Protein AF-A0AAN8TGF5-F1 (afdb_monomer_lite)

Secondary structure (DSSP, 8-state):
-----SS---HHHHHTTTT---PPPTTB-SPPSTHHHHHHHHHHHHHSTT-S----PPTTS-HHHHHHHHHHHHHHHHHHHHHHHTTS--S--PPP---------HHHHHHHHHHHHHHB-TTT-------GGGTTTSHHHH-

Foldseek 3Di:
DDDPPPPPPCPVVVVVQQPDFDDFQPFFPDDDDSLRSVLSVQVVVCVDPNNGDDDDDDPPPPVLVSVLRNQRVVVVVLVVVVVVVVVPDDDDDDPRDPDDDDDDDPVCLVVSVVCCCVGGDVPPDDDDDADDPCRPPCPVVRD

pLDDT: mean 78.92, std 18.57, range [39.44, 96.56]

Structure (mmCIF, N/CA/C/O backbone):
data_AF-A0AAN8TGF5-F1
#
_entry.id   AF-A0AAN8TGF5-F1
#
loop_
_atom_site.group_PDB
_atom_site.id
_atom_site.type_symbol
_atom_site.label_atom_id
_atom_site.label_alt_id
_atom_site.label_comp_id
_atom_site.label_asym_id
_atom_site.label_entity_id
_atom_site.label_seq_id
_atom_site.pdbx_PDB_ins_code
_atom_site.Cartn_x
_atom_site.Cartn_y
_atom_site.Cartn_z
_atom_site.occupancy
_atom_site.B_iso_or_equiv
_atom_site.auth_seq_id
_atom_site.auth_comp_id
_atom_site.auth_asym_id
_atom_site.auth_atom_id
_atom_site.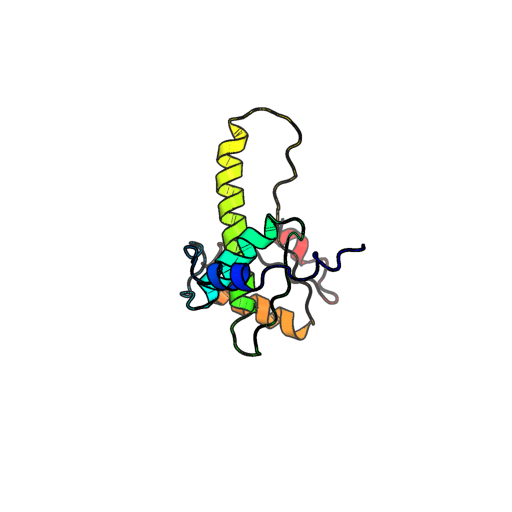pdbx_PDB_model_num
ATOM 1 N N . MET A 1 1 ? 14.573 45.962 15.873 1.00 44.53 1 MET A N 1
ATOM 2 C CA . MET A 1 1 ? 13.260 45.717 15.253 1.00 44.53 1 MET A CA 1
ATOM 3 C C . MET A 1 1 ? 13.524 44.955 13.976 1.00 44.53 1 MET A C 1
ATOM 5 O O . MET A 1 1 ? 13.988 45.568 13.033 1.00 44.53 1 MET A O 1
ATOM 9 N N . GLU A 1 2 ? 13.398 43.634 14.035 1.00 39.44 2 GLU A N 1
ATOM 10 C CA . GLU A 1 2 ? 12.823 42.757 13.003 1.00 39.44 2 GLU A CA 1
ATOM 11 C C . GLU A 1 2 ? 13.041 41.312 13.467 1.00 39.44 2 GLU A C 1
ATOM 13 O O . GLU A 1 2 ? 14.137 40.904 13.852 1.00 39.44 2 GLU A O 1
ATOM 18 N N . GLU A 1 3 ? 11.924 40.609 13.591 1.00 42.25 3 GLU A N 1
ATOM 19 C CA . GLU A 1 3 ? 11.743 39.349 14.295 1.00 42.25 3 GLU A CA 1
ATOM 20 C C . GLU A 1 3 ? 12.153 38.162 13.415 1.00 42.25 3 GLU A C 1
ATOM 22 O O . GLU A 1 3 ? 11.462 37.812 12.465 1.00 42.25 3 GLU A O 1
ATOM 27 N N . ASN A 1 4 ? 13.227 37.461 13.783 1.00 41.75 4 ASN A N 1
ATOM 28 C CA . ASN A 1 4 ? 13.520 36.111 13.285 1.00 41.75 4 ASN A CA 1
ATOM 29 C C . ASN A 1 4 ? 12.754 35.062 14.114 1.00 41.75 4 ASN A C 1
ATOM 31 O O . ASN A 1 4 ? 13.363 34.196 14.741 1.00 41.75 4 ASN A O 1
ATOM 35 N N . HIS A 1 5 ? 11.423 35.170 14.181 1.00 46.91 5 HIS A N 1
ATOM 36 C CA . HIS A 1 5 ? 10.597 34.391 15.118 1.00 46.91 5 HIS A CA 1
ATOM 37 C C . HIS A 1 5 ? 9.664 33.356 14.459 1.00 46.91 5 HIS A C 1
ATOM 39 O O . HIS A 1 5 ? 8.683 32.932 15.066 1.00 46.91 5 HIS A O 1
ATOM 45 N N . THR A 1 6 ? 9.967 32.910 13.235 1.00 47.97 6 THR A N 1
ATOM 46 C CA . THR A 1 6 ? 9.120 31.958 12.480 1.00 47.97 6 THR A CA 1
ATOM 47 C C . THR A 1 6 ? 9.811 30.671 12.020 1.00 47.97 6 THR A C 1
ATOM 49 O O . THR A 1 6 ? 9.165 29.834 11.399 1.00 47.97 6 THR A O 1
ATOM 52 N N . LEU A 1 7 ? 11.087 30.444 12.361 1.00 42.19 7 LEU A N 1
ATOM 53 C CA . LEU A 1 7 ? 11.813 29.221 11.966 1.00 42.19 7 LEU A CA 1
ATOM 54 C C . LEU A 1 7 ? 11.867 28.126 13.043 1.00 42.19 7 LEU A C 1
ATOM 56 O O . LEU A 1 7 ? 12.299 27.012 12.764 1.00 42.19 7 LEU A O 1
ATOM 60 N N . TYR A 1 8 ? 11.340 28.391 14.239 1.00 42.34 8 TYR A N 1
ATOM 61 C CA . TYR A 1 8 ? 11.033 27.350 15.220 1.00 42.34 8 TYR A CA 1
ATOM 62 C C . TYR A 1 8 ? 9.625 26.802 14.965 1.00 42.34 8 TYR A C 1
ATOM 64 O O . TYR A 1 8 ? 8.720 26.946 15.783 1.00 42.34 8 TYR A O 1
ATOM 72 N N . MET A 1 9 ? 9.438 26.173 13.802 1.00 43.75 9 MET A N 1
ATOM 73 C CA . MET A 1 9 ? 8.352 25.213 13.595 1.00 43.75 9 MET A CA 1
ATOM 74 C C . MET A 1 9 ? 8.642 23.985 14.468 1.00 43.75 9 MET A C 1
ATOM 76 O O . MET A 1 9 ? 9.262 23.018 14.046 1.00 43.75 9 MET A O 1
ATOM 80 N N . ASP A 1 10 ? 8.293 24.127 15.741 1.00 49.16 10 ASP A N 1
ATOM 81 C CA . ASP A 1 10 ? 7.822 23.124 16.690 1.00 49.16 10 ASP A CA 1
ATOM 82 C C . ASP A 1 10 ? 8.184 21.644 16.418 1.00 49.16 10 ASP A C 1
ATOM 84 O O . ASP A 1 10 ? 7.326 20.794 16.174 1.00 49.16 10 ASP A O 1
ATOM 88 N N . PHE A 1 11 ? 9.472 21.300 16.541 1.00 44.00 11 PHE A N 1
ATOM 89 C CA . PHE A 1 11 ? 9.944 19.904 16.572 1.00 44.00 11 PHE A CA 1
ATOM 90 C C . PHE A 1 11 ? 9.307 19.086 17.714 1.00 44.00 11 PHE A C 1
ATOM 92 O O . PHE A 1 11 ? 9.197 17.864 17.623 1.00 44.00 11 PHE A O 1
ATOM 99 N N . ASN A 1 12 ? 8.833 19.743 18.778 1.00 44.16 12 ASN A N 1
ATOM 100 C CA . ASN A 1 12 ? 8.185 19.068 19.903 1.00 44.16 12 ASN A CA 1
ATOM 101 C C . ASN A 1 12 ? 6.760 18.592 19.578 1.00 44.16 12 ASN A C 1
ATOM 103 O O . ASN A 1 12 ? 6.306 17.609 20.169 1.00 44.16 12 ASN A O 1
ATOM 107 N N . SER A 1 13 ? 6.082 19.203 18.601 1.00 47.09 13 SER A N 1
ATOM 108 C CA . SER A 1 13 ? 4.784 18.718 18.110 1.00 47.09 13 SER A CA 1
ATOM 109 C C . SER A 1 13 ? 4.901 17.434 17.274 1.00 47.09 13 SER A C 1
ATOM 111 O O . SER A 1 13 ? 3.951 16.654 17.233 1.00 47.09 13 SER A O 1
ATOM 113 N N . GLN A 1 14 ? 6.070 17.143 16.683 1.00 49.81 14 GLN A N 1
ATOM 114 C CA . GLN A 1 14 ? 6.310 15.886 15.954 1.00 49.81 14 GLN A CA 1
ATOM 115 C C . GLN A 1 14 ? 6.422 14.676 16.897 1.00 49.81 14 GLN A C 1
ATOM 117 O O . GLN A 1 14 ? 5.876 13.613 16.607 1.00 49.81 14 GLN A O 1
ATOM 122 N N . ASN A 1 15 ? 7.032 14.843 18.076 1.00 47.09 15 ASN A N 1
ATOM 123 C CA . ASN A 1 15 ? 7.200 13.750 19.044 1.00 47.09 15 ASN A CA 1
ATOM 124 C C . ASN A 1 15 ? 5.897 13.331 19.744 1.00 47.09 15 ASN A C 1
ATOM 126 O O . ASN A 1 15 ? 5.780 12.194 20.194 1.00 47.09 15 ASN A O 1
ATOM 130 N N . LYS A 1 16 ? 4.888 14.209 19.809 1.00 47.81 16 LYS A N 1
ATOM 131 C CA . LYS A 1 16 ? 3.556 13.847 20.327 1.00 47.81 16 LYS A CA 1
ATOM 132 C C . LYS A 1 16 ? 2.734 13.027 19.320 1.00 47.81 16 LYS A C 1
ATOM 134 O O . LYS A 1 16 ? 1.750 12.402 19.701 1.00 47.81 16 LYS A O 1
ATOM 139 N N . PHE A 1 17 ? 3.139 13.014 18.051 1.00 50.16 17 PHE A N 1
ATOM 140 C CA . PHE A 1 17 ? 2.369 12.455 16.942 1.00 50.16 17 PHE A CA 1
ATOM 141 C C . PHE A 1 17 ? 2.609 10.952 16.706 1.00 50.16 17 PHE A C 1
ATOM 143 O O . PHE A 1 17 ? 1.761 10.291 16.116 1.00 50.16 17 PHE A O 1
ATOM 150 N N . MET A 1 18 ? 3.718 10.385 17.199 1.00 54.72 18 MET A N 1
ATOM 151 C CA . MET A 1 18 ? 4.105 8.986 16.934 1.00 54.72 18 MET A CA 1
ATOM 152 C C . MET A 1 18 ? 3.442 7.926 17.835 1.00 54.72 18 MET A C 1
ATOM 154 O O . MET A 1 18 ? 3.701 6.746 17.657 1.00 54.72 18 MET A O 1
ATOM 158 N N . SER A 1 19 ? 2.577 8.300 18.785 1.00 61.44 19 SER A N 1
ATOM 159 C CA . SER A 1 19 ? 1.917 7.317 19.674 1.00 61.44 19 SER A CA 1
ATOM 160 C C . SER A 1 19 ? 0.525 6.884 19.190 1.00 61.44 19 SER A C 1
ATOM 162 O O . SER A 1 19 ? -0.081 5.957 19.727 1.00 61.44 19 SER A O 1
ATOM 164 N N . GLU A 1 20 ? -0.027 7.563 18.183 1.00 78.69 20 GLU A N 1
ATOM 165 C CA . GLU A 1 20 ? -1.365 7.250 17.691 1.00 78.69 20 GLU A CA 1
ATOM 166 C C . GLU A 1 20 ? -1.299 6.146 16.640 1.00 78.69 20 GLU A C 1
ATOM 168 O O . GLU A 1 20 ? -0.671 6.309 15.595 1.00 78.69 20 GLU A O 1
ATOM 173 N N . THR A 1 21 ? -1.978 5.034 16.903 1.00 86.75 21 THR A N 1
ATOM 174 C CA . THR A 1 21 ? -2.082 3.910 15.971 1.00 86.75 21 THR A CA 1
ATOM 175 C C . THR A 1 21 ? -3.487 3.840 15.394 1.00 86.75 21 THR A C 1
ATOM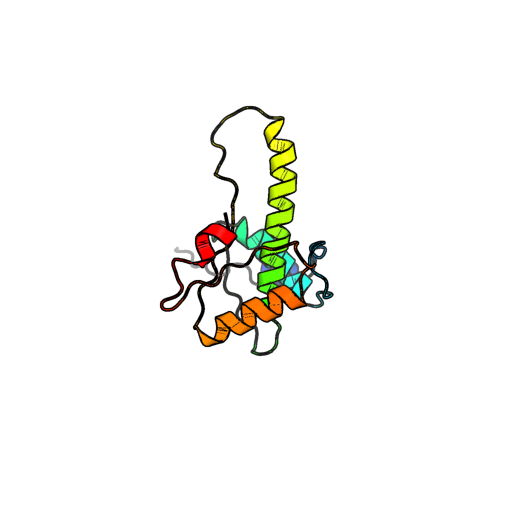 177 O O . THR A 1 21 ? -4.457 4.232 16.039 1.00 86.75 21 THR A O 1
ATOM 180 N N . VAL A 1 22 ? -3.585 3.351 14.162 1.00 88.56 22 VAL A N 1
ATOM 181 C CA . VAL A 1 22 ? -4.859 3.083 13.492 1.00 88.56 22 VAL A CA 1
ATOM 182 C C . VAL A 1 22 ? -5.044 1.575 13.374 1.00 88.56 22 VAL A C 1
ATOM 184 O O . VAL A 1 22 ? -4.070 0.818 13.267 1.00 88.56 22 VAL A O 1
ATOM 187 N N . GLU A 1 23 ? -6.302 1.142 13.438 1.00 87.50 23 GLU A N 1
ATOM 188 C CA . GLU A 1 23 ? -6.655 -0.250 13.194 1.00 87.50 23 GLU A CA 1
ATOM 189 C C . GLU A 1 23 ? -6.302 -0.663 11.768 1.00 87.50 23 GLU A C 1
ATOM 191 O O . GLU A 1 23 ? -6.341 0.121 10.821 1.00 87.50 23 GLU A O 1
ATOM 196 N N . GLN A 1 24 ? -5.908 -1.919 11.624 1.00 89.69 24 GLN A N 1
ATOM 197 C CA . GLN A 1 24 ? -5.500 -2.447 10.335 1.00 89.69 24 GLN A CA 1
ATOM 198 C C . GLN A 1 24 ? -6.716 -2.611 9.405 1.00 89.69 24 GLN A C 1
ATOM 200 O O . GLN A 1 24 ? -7.763 -3.049 9.885 1.00 89.69 24 GLN A O 1
ATOM 205 N N . PRO A 1 25 ? -6.579 -2.339 8.091 1.00 90.94 25 PRO A N 1
ATOM 206 C CA . PRO A 1 25 ? -7.632 -2.623 7.120 1.00 90.94 25 PRO A CA 1
ATOM 207 C C . PRO A 1 25 ? -8.037 -4.095 7.139 1.00 90.94 25 PRO A C 1
ATOM 209 O O . PRO A 1 25 ? -7.184 -4.981 7.250 1.00 90.94 25 PRO A O 1
ATOM 212 N N . SER A 1 26 ? -9.331 -4.351 6.990 1.00 89.69 26 SER A N 1
ATOM 213 C CA . SER A 1 26 ? -9.923 -5.689 7.064 1.00 89.69 26 SER A CA 1
ATOM 214 C C . SER A 1 26 ? -9.406 -6.637 5.981 1.00 89.69 26 SER A C 1
ATOM 216 O O . SER A 1 26 ? -9.242 -7.830 6.231 1.00 89.69 26 SER A O 1
ATOM 218 N N . ASP A 1 27 ? -9.070 -6.097 4.810 1.00 92.50 27 ASP A N 1
ATOM 219 C CA . ASP A 1 27 ? -8.547 -6.866 3.681 1.00 92.50 27 ASP A CA 1
ATOM 220 C C . ASP A 1 27 ? -7.043 -7.157 3.754 1.00 92.50 27 ASP A C 1
ATOM 222 O O . ASP A 1 27 ? -6.519 -7.854 2.883 1.00 92.50 27 ASP A O 1
ATOM 226 N N . LEU A 1 28 ? -6.331 -6.641 4.762 1.00 94.06 28 LEU A N 1
ATOM 227 C CA . LEU A 1 28 ? -4.912 -6.922 4.961 1.00 94.06 28 LEU A CA 1
ATOM 228 C C . LEU A 1 28 ? -4.744 -8.146 5.873 1.00 94.06 28 LEU A C 1
ATOM 230 O O . LEU A 1 28 ? -5.136 -8.121 7.037 1.00 94.06 28 LEU A O 1
ATOM 234 N N . ILE A 1 29 ? -4.107 -9.204 5.372 1.00 93.38 29 ILE A N 1
ATOM 235 C CA . ILE A 1 29 ? -3.950 -10.484 6.086 1.00 93.38 29 ILE A CA 1
ATOM 236 C C . ILE A 1 29 ? -2.785 -10.435 7.086 1.00 93.38 29 ILE A C 1
ATOM 238 O O . ILE A 1 29 ? -2.809 -11.096 8.126 1.00 93.38 29 ILE A O 1
ATOM 242 N N . ILE A 1 30 ? -1.739 -9.661 6.788 1.00 90.06 30 ILE A N 1
ATOM 243 C CA . ILE A 1 30 ? -0.527 -9.622 7.616 1.00 90.06 30 ILE A CA 1
ATOM 244 C C . ILE A 1 30 ? -0.649 -8.576 8.723 1.00 90.06 30 ILE A C 1
ATOM 246 O O . ILE A 1 30 ? -0.990 -7.435 8.422 1.00 90.06 30 ILE A O 1
ATOM 250 N N . PRO A 1 31 ? -0.313 -8.909 9.986 1.00 90.25 31 PRO A N 1
ATOM 251 C CA . PRO A 1 31 ? -0.356 -7.950 11.079 1.00 90.25 31 PRO A CA 1
ATOM 252 C C . PRO A 1 31 ? 0.711 -6.858 10.927 1.00 90.25 31 PRO A C 1
ATOM 254 O O . PRO A 1 31 ? 1.915 -7.134 10.893 1.00 90.25 31 PRO A O 1
ATOM 257 N N . LEU A 1 32 ? 0.268 -5.604 10.929 1.00 90.88 32 LEU A N 1
ATOM 258 C CA . LEU A 1 32 ? 1.134 -4.431 10.997 1.00 90.88 32 LEU A CA 1
ATOM 259 C C . LEU A 1 32 ? 1.706 -4.271 12.412 1.00 90.88 32 LEU A C 1
ATOM 261 O O . LEU A 1 32 ? 0.977 -4.338 13.405 1.00 90.88 32 LEU A O 1
ATOM 265 N N . ARG A 1 33 ? 3.021 -4.040 12.506 1.00 89.00 33 ARG A N 1
ATOM 266 C CA . ARG A 1 33 ? 3.716 -3.745 13.776 1.00 89.00 33 ARG A CA 1
ATOM 267 C C . ARG A 1 33 ? 3.925 -2.238 13.935 1.00 89.00 33 ARG A C 1
ATOM 269 O O . ARG A 1 33 ? 2.953 -1.508 14.079 1.00 89.00 33 ARG A O 1
ATOM 276 N N . TYR A 1 34 ? 5.164 -1.759 13.813 1.00 88.75 34 TYR A N 1
ATOM 277 C CA . TYR A 1 34 ? 5.487 -0.321 13.802 1.00 88.75 34 TYR A CA 1
ATOM 278 C C . TYR A 1 34 ? 4.790 0.433 12.657 1.00 88.75 34 TYR A C 1
ATOM 280 O O . TYR A 1 34 ? 4.534 1.627 12.730 1.00 88.75 34 TYR A O 1
ATOM 288 N N . GLN A 1 35 ? 4.419 -0.286 11.597 1.00 93.75 35 GLN A N 1
ATOM 289 C CA . GLN A 1 35 ? 3.747 0.254 10.419 1.00 93.75 35 GLN A CA 1
ATOM 290 C C . GLN A 1 35 ? 2.374 0.868 10.745 1.00 93.75 35 GLN A C 1
ATOM 292 O O . GLN A 1 35 ? 1.892 1.682 9.964 1.00 93.75 35 GLN A O 1
ATOM 297 N N . LYS A 1 36 ? 1.760 0.532 11.894 1.00 93.44 36 LYS A N 1
ATOM 298 C CA . LYS A 1 36 ? 0.505 1.153 12.353 1.00 93.44 36 LYS A CA 1
ATOM 299 C C . LYS A 1 36 ? 0.662 2.634 12.694 1.00 93.44 36 LYS A C 1
ATOM 301 O O . LYS A 1 36 ? -0.251 3.414 12.434 1.00 93.44 36 LYS A O 1
ATOM 306 N N . GLU A 1 37 ? 1.807 3.018 13.254 1.00 93.06 37 GLU A N 1
ATOM 307 C CA . GLU A 1 37 ? 2.122 4.419 13.560 1.00 93.06 37 GLU A CA 1
ATOM 308 C C . GLU A 1 37 ? 2.278 5.210 12.260 1.00 93.06 37 GLU A C 1
ATOM 310 O O . GLU A 1 37 ? 1.678 6.270 12.086 1.00 93.06 37 GLU A O 1
ATOM 315 N N . TRP A 1 38 ? 3.007 4.640 11.295 1.00 94.75 38 TRP A N 1
ATOM 316 C CA . TRP A 1 38 ? 3.138 5.238 9.969 1.00 94.75 38 TRP A CA 1
ATOM 317 C C . TRP A 1 38 ? 1.787 5.345 9.247 1.00 94.75 38 TRP A C 1
ATOM 319 O O . TRP A 1 38 ? 1.495 6.385 8.662 1.00 94.75 38 TRP A O 1
ATOM 329 N N . LEU A 1 39 ? 0.941 4.308 9.315 1.00 95.38 39 LEU A N 1
ATOM 330 C CA . LEU A 1 39 ? -0.382 4.309 8.683 1.00 95.38 39 LEU A CA 1
ATOM 331 C C . LEU A 1 39 ? -1.272 5.426 9.251 1.00 95.38 39 LEU A C 1
ATOM 333 O O . LEU A 1 39 ? -1.890 6.177 8.498 1.00 95.38 39 LEU A O 1
ATOM 337 N N . SER A 1 40 ? -1.287 5.575 10.576 1.00 94.50 40 SER A N 1
ATOM 338 C CA . SER A 1 40 ? -1.960 6.684 11.262 1.00 94.50 40 SER A CA 1
ATOM 339 C C . SER A 1 40 ? -1.448 8.041 10.778 1.00 94.50 40 SER A C 1
ATOM 341 O O . SER A 1 40 ? -2.233 8.934 10.442 1.00 94.50 40 SER A O 1
ATOM 343 N N . TRP A 1 41 ? -0.123 8.185 10.679 1.00 94.38 41 TRP A N 1
ATOM 344 C CA . TRP A 1 41 ? 0.498 9.419 10.220 1.00 94.38 41 TRP A CA 1
ATOM 345 C C . TRP A 1 41 ? 0.117 9.766 8.780 1.00 94.38 41 TRP A C 1
ATOM 347 O O . TRP A 1 41 ? -0.316 10.889 8.512 1.00 94.38 41 TRP A O 1
ATOM 357 N N . VAL A 1 42 ? 0.223 8.810 7.856 1.00 95.81 42 VAL A N 1
ATOM 358 C CA . VAL A 1 42 ? 0.002 9.078 6.431 1.00 95.81 42 VAL A CA 1
ATOM 359 C C . VAL A 1 42 ? -1.471 9.357 6.121 1.00 95.81 42 VAL A C 1
ATOM 361 O O . VAL A 1 42 ? -1.758 10.207 5.283 1.00 95.81 42 VAL A O 1
ATOM 364 N N . LEU A 1 43 ? -2.415 8.732 6.837 1.00 94.38 43 LEU A N 1
ATOM 365 C CA . LEU A 1 43 ? -3.850 8.990 6.658 1.00 94.38 43 LEU A CA 1
ATOM 366 C C . LEU A 1 43 ? -4.214 10.446 6.967 1.00 94.38 43 LEU A C 1
ATOM 368 O O . LEU A 1 43 ? -4.954 11.066 6.200 1.00 94.38 43 LEU A O 1
ATOM 372 N N . LYS A 1 44 ? -3.647 11.003 8.043 1.00 93.75 44 LYS A N 1
ATOM 373 C CA . LYS A 1 44 ? -3.774 12.429 8.393 1.00 93.75 44 LYS A CA 1
ATOM 374 C C . LYS A 1 44 ? -3.048 13.314 7.390 1.00 93.75 44 LYS A C 1
ATOM 376 O O . LYS A 1 44 ? -3.518 14.394 7.040 1.00 93.75 44 LYS A O 1
ATOM 381 N N . GLN A 1 45 ? -1.901 12.851 6.908 1.00 94.31 45 GLN A N 1
ATOM 382 C CA . GLN A 1 45 ? -1.112 13.576 5.927 1.00 94.31 45 GLN A CA 1
ATOM 383 C C .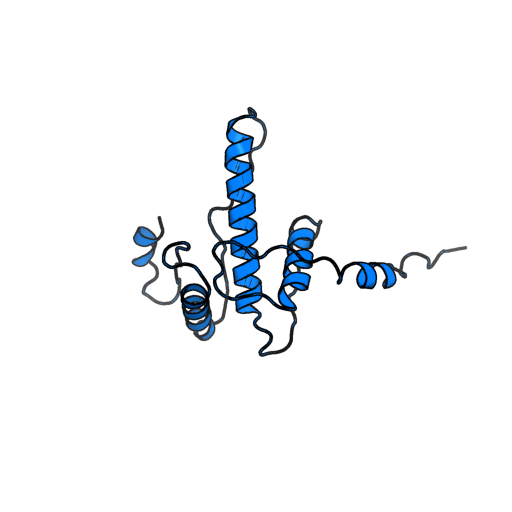 GLN A 1 45 ? -1.840 13.709 4.578 1.00 94.31 45 GLN A C 1
ATOM 385 O O . GLN A 1 45 ? -1.736 14.755 3.934 1.00 94.31 45 GLN A O 1
ATOM 390 N N . GLU A 1 46 ? -2.621 12.713 4.160 1.00 92.31 46 GLU A N 1
ATOM 391 C CA . GLU A 1 46 ? -3.473 12.801 2.965 1.00 92.31 46 GLU A CA 1
ATOM 392 C C . GLU A 1 46 ? -4.622 13.813 3.106 1.00 92.31 46 GLU A C 1
ATOM 394 O O . GLU A 1 46 ? -5.073 14.372 2.108 1.00 92.31 46 GLU A O 1
ATOM 399 N N . GLU A 1 47 ? -5.060 14.099 4.333 1.00 90.44 47 GLU A N 1
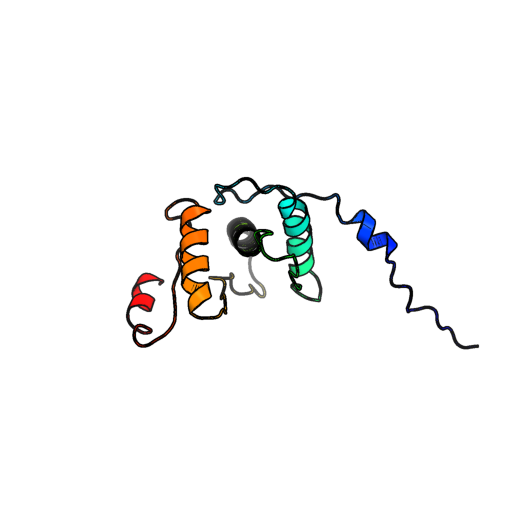ATOM 400 C CA . GLU A 1 47 ? -6.067 15.131 4.636 1.00 90.44 47 GLU A CA 1
ATOM 401 C C . GLU A 1 47 ? -5.452 16.525 4.821 1.00 90.44 47 GLU A C 1
ATOM 403 O O . GLU A 1 47 ? -6.152 17.540 4.801 1.00 90.44 47 GLU A O 1
ATOM 408 N N . SER A 1 48 ? -4.129 16.590 4.969 1.00 92.50 48 SER A N 1
ATOM 409 C CA . SER A 1 48 ? -3.391 17.843 5.072 1.00 92.50 48 SER A CA 1
ATOM 410 C C . SER A 1 48 ? -3.307 18.583 3.731 1.00 92.50 48 SER A C 1
ATOM 412 O O . SER A 1 48 ? -3.598 18.055 2.656 1.00 92.50 48 SER A O 1
ATOM 414 N N . ILE A 1 49 ? -2.796 19.815 3.779 1.00 93.62 49 ILE A N 1
ATOM 415 C CA . ILE A 1 49 ? -2.513 20.641 2.594 1.00 93.62 49 ILE A CA 1
ATOM 416 C C . ILE A 1 49 ? -1.564 19.929 1.614 1.00 93.62 49 ILE A C 1
ATOM 418 O O . ILE A 1 49 ? -1.694 20.099 0.403 1.00 93.62 49 ILE A O 1
ATOM 422 N N . ALA A 1 50 ? -0.634 19.117 2.123 1.00 91.62 50 ALA A N 1
ATOM 423 C CA . ALA A 1 50 ? 0.321 18.386 1.296 1.00 91.62 50 ALA A CA 1
ATOM 424 C C . ALA A 1 50 ? -0.314 17.201 0.552 1.00 91.62 50 ALA A C 1
ATOM 426 O O . ALA A 1 50 ? 0.229 16.774 -0.465 1.00 91.62 50 ALA A O 1
ATOM 427 N N . ARG A 1 51 ? -1.455 16.686 1.041 1.00 91.75 51 ARG A N 1
ATOM 428 C CA . ARG A 1 51 ? -2.191 15.543 0.471 1.00 91.75 51 ARG A CA 1
ATOM 429 C C . ARG A 1 51 ? -1.328 14.295 0.251 1.00 91.75 51 ARG A C 1
ATOM 431 O O . ARG A 1 51 ? -1.510 13.569 -0.720 1.00 91.75 51 ARG A O 1
ATOM 438 N N . GLY A 1 52 ? -0.367 14.071 1.143 1.00 93.88 52 GLY A N 1
ATOM 439 C CA . GLY A 1 52 ? 0.599 12.981 1.049 1.00 93.88 52 GLY A CA 1
ATOM 440 C C . GLY A 1 52 ? 1.969 13.355 1.611 1.00 93.88 52 GLY A C 1
ATOM 441 O O . GLY A 1 52 ? 2.172 14.433 2.178 1.00 93.88 52 GLY A O 1
ATOM 442 N N . GLY A 1 53 ? 2.926 12.443 1.469 1.00 94.56 53 GLY A N 1
ATOM 443 C CA . GLY A 1 53 ? 4.263 12.597 2.031 1.00 94.56 53 GLY A CA 1
ATOM 444 C C . GLY A 1 53 ? 5.276 11.623 1.439 1.00 94.56 53 GLY A C 1
ATOM 445 O O . GLY A 1 53 ? 4.970 10.870 0.516 1.00 94.56 53 GLY A O 1
ATOM 446 N N . ILE A 1 54 ? 6.496 11.656 1.975 1.00 96.00 54 ILE A N 1
ATOM 447 C CA . ILE A 1 54 ? 7.603 10.801 1.538 1.00 96.00 54 ILE A CA 1
ATOM 448 C C . ILE A 1 54 ? 7.792 9.683 2.563 1.00 96.00 54 ILE A C 1
ATOM 450 O O . ILE A 1 54 ? 8.090 9.947 3.725 1.00 96.00 54 ILE A O 1
ATOM 454 N N . LEU A 1 55 ? 7.657 8.435 2.116 1.00 95.00 55 LEU A N 1
ATOM 455 C CA . LEU A 1 55 ? 8.026 7.253 2.889 1.00 95.00 55 LEU A CA 1
ATOM 456 C C . LEU A 1 55 ? 9.489 6.899 2.589 1.00 95.00 55 LEU A C 1
ATOM 458 O O . LEU A 1 55 ? 9.799 6.339 1.536 1.00 95.00 55 LEU A O 1
ATOM 462 N N . ALA A 1 56 ? 10.382 7.257 3.511 1.00 95.00 56 ALA A N 1
ATOM 463 C CA . ALA A 1 56 ? 11.834 7.142 3.354 1.00 95.00 56 ALA A CA 1
ATOM 464 C C . ALA A 1 56 ? 12.473 6.135 4.328 1.00 95.00 56 ALA A C 1
ATOM 466 O O . ALA A 1 56 ? 13.634 6.287 4.693 1.00 95.00 56 ALA A O 1
ATOM 467 N N . ASP A 1 57 ? 11.724 5.110 4.739 1.00 94.00 57 ASP A N 1
ATOM 468 C CA . ASP A 1 57 ? 12.239 4.060 5.619 1.00 94.00 57 ASP A CA 1
ATOM 469 C C . ASP A 1 57 ? 13.365 3.260 4.948 1.00 94.00 57 ASP A C 1
ATOM 471 O O . ASP A 1 57 ? 13.412 3.113 3.716 1.00 94.00 57 ASP A O 1
ATOM 475 N N . ASP A 1 58 ? 14.229 2.661 5.767 1.00 95.12 58 ASP A N 1
ATOM 476 C CA . ASP A 1 58 ? 15.332 1.823 5.304 1.00 95.12 58 ASP A CA 1
ATOM 477 C C . ASP A 1 58 ? 14.867 0.658 4.410 1.00 95.12 58 ASP A C 1
ATOM 479 O O . ASP A 1 58 ? 13.706 0.217 4.381 1.00 95.12 58 ASP A O 1
ATOM 483 N N . MET A 1 59 ? 15.792 0.153 3.594 1.00 89.62 59 MET A N 1
ATOM 484 C CA . MET A 1 59 ? 15.542 -1.042 2.790 1.00 89.62 59 MET A CA 1
ATOM 485 C C . MET A 1 59 ? 15.239 -2.233 3.709 1.00 89.62 59 MET A C 1
ATOM 487 O O . MET A 1 59 ? 15.960 -2.485 4.665 1.00 89.62 59 MET A O 1
ATOM 491 N N . GLY A 1 60 ? 14.164 -2.970 3.413 1.00 90.88 60 GLY A N 1
ATOM 492 C CA . GLY A 1 60 ? 13.707 -4.093 4.241 1.00 90.88 60 GLY A CA 1
ATOM 493 C C . GLY A 1 60 ? 12.619 -3.746 5.264 1.00 90.88 60 GLY A C 1
ATOM 494 O O . GLY A 1 60 ? 12.005 -4.657 5.809 1.00 90.88 60 GLY A O 1
ATOM 495 N N . MET A 1 61 ? 12.281 -2.466 5.451 1.00 92.94 61 MET A N 1
ATOM 496 C CA . MET A 1 61 ? 11.224 -2.022 6.379 1.00 92.94 61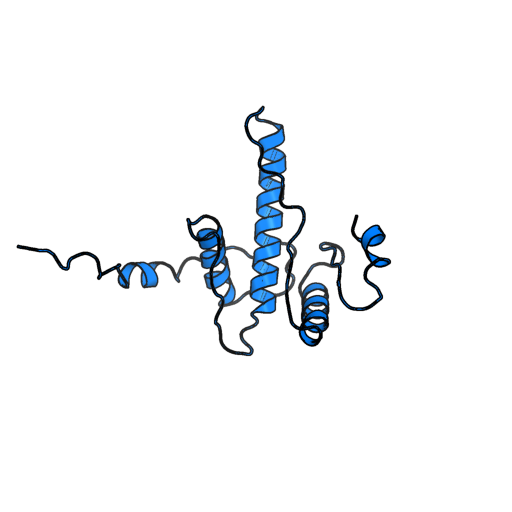 MET A CA 1
ATOM 497 C C . MET A 1 61 ? 9.782 -2.212 5.849 1.00 92.94 61 MET A C 1
ATOM 499 O O . MET A 1 61 ? 8.826 -1.637 6.355 1.00 92.94 61 MET A O 1
ATOM 503 N N . GLY A 1 62 ? 9.583 -3.011 4.797 1.00 93.62 62 GLY A N 1
ATOM 504 C CA . GLY A 1 62 ? 8.235 -3.318 4.302 1.00 93.62 62 GLY A CA 1
ATOM 505 C C . GLY A 1 62 ? 7.467 -2.110 3.744 1.00 93.62 62 GLY A C 1
ATOM 506 O O . GLY A 1 62 ? 6.270 -1.980 3.983 1.00 93.62 62 GLY A O 1
ATOM 507 N N . LYS A 1 63 ? 8.136 -1.239 2.975 1.00 95.38 63 LYS A N 1
ATOM 508 C CA . LYS A 1 63 ? 7.512 -0.050 2.363 1.00 95.38 63 LYS A CA 1
ATOM 509 C C . LYS A 1 63 ? 6.338 -0.357 1.435 1.00 95.38 63 LYS A C 1
ATOM 511 O O . LYS A 1 63 ? 5.398 0.424 1.342 1.00 95.38 63 LYS A O 1
ATOM 516 N N . ILE A 1 64 ? 6.387 -1.494 0.746 1.00 95.62 64 ILE A N 1
ATOM 517 C CA . ILE A 1 64 ? 5.292 -1.926 -0.124 1.00 95.62 64 ILE A CA 1
ATOM 518 C C . ILE A 1 64 ? 4.087 -2.348 0.728 1.00 95.62 64 ILE A C 1
ATOM 520 O O . ILE A 1 64 ? 2.992 -1.860 0.475 1.00 95.62 64 ILE A O 1
ATOM 524 N N . VAL A 1 65 ? 4.282 -3.124 1.805 1.00 95.88 65 VAL A N 1
ATOM 525 C CA . VAL A 1 65 ? 3.224 -3.428 2.796 1.00 95.88 65 VAL A CA 1
ATOM 526 C C . VAL A 1 65 ? 2.580 -2.154 3.345 1.00 95.88 65 VAL A C 1
ATOM 528 O O . VAL A 1 65 ? 1.357 -2.066 3.406 1.00 95.88 65 VAL A O 1
ATOM 531 N N . GLN A 1 66 ? 3.390 -1.160 3.725 1.00 96.19 66 GLN A N 1
ATOM 532 C CA . GLN A 1 66 ? 2.904 0.142 4.197 1.00 96.19 66 GLN A CA 1
ATOM 533 C C . GLN A 1 66 ? 2.013 0.811 3.139 1.00 96.19 66 GLN A C 1
ATOM 535 O O . GLN A 1 66 ? 0.882 1.196 3.430 1.00 96.19 66 GLN A O 1
ATOM 540 N N . ALA A 1 67 ? 2.476 0.884 1.891 1.00 96.56 67 ALA A N 1
ATOM 541 C CA . ALA A 1 67 ? 1.695 1.470 0.808 1.00 96.56 67 ALA A CA 1
ATOM 542 C C . ALA A 1 67 ? 0.399 0.692 0.506 1.00 96.56 67 ALA A C 1
ATOM 544 O O . ALA A 1 67 ? -0.639 1.312 0.285 1.00 96.56 67 ALA A O 1
ATOM 545 N N . ILE A 1 68 ? 0.424 -0.645 0.545 1.00 96.00 68 ILE A N 1
ATOM 546 C CA . ILE A 1 68 ? -0.776 -1.485 0.391 1.00 96.00 68 ILE A CA 1
ATOM 547 C C . ILE A 1 68 ? -1.776 -1.184 1.513 1.00 96.00 68 ILE A C 1
ATOM 549 O O . ILE A 1 68 ? -2.950 -0.947 1.237 1.00 96.00 68 ILE A O 1
ATOM 553 N N . ALA A 1 69 ? -1.314 -1.126 2.766 1.00 96.19 69 ALA A N 1
ATOM 554 C CA . ALA A 1 69 ? -2.165 -0.811 3.910 1.00 96.19 69 ALA A CA 1
ATOM 555 C C . ALA A 1 69 ? -2.853 0.557 3.765 1.00 96.19 69 ALA A C 1
ATOM 557 O O . ALA A 1 69 ? -4.039 0.680 4.061 1.00 96.19 69 ALA A O 1
ATOM 558 N N . LEU A 1 70 ? -2.140 1.565 3.256 1.00 95.62 70 LEU A N 1
ATOM 559 C CA . LEU A 1 70 ? -2.713 2.883 2.976 1.00 95.62 70 LEU A CA 1
ATOM 560 C C . LEU A 1 70 ? -3.836 2.817 1.932 1.00 95.62 70 LEU A C 1
ATOM 562 O O . LEU A 1 70 ? -4.918 3.366 2.150 1.00 95.62 70 LEU A O 1
ATOM 566 N N . VAL A 1 71 ? -3.602 2.117 0.819 1.00 94.62 71 VAL A N 1
ATOM 567 C CA . VAL A 1 71 ? -4.601 1.974 -0.252 1.00 94.62 71 VAL A CA 1
ATOM 568 C C . VAL A 1 71 ? -5.867 1.288 0.258 1.00 94.62 71 VAL A C 1
ATOM 570 O O . VAL A 1 71 ? -6.969 1.772 -0.009 1.00 94.62 71 VAL A O 1
ATOM 573 N N . LEU A 1 72 ? -5.723 0.206 1.026 1.00 93.50 72 LEU A N 1
ATOM 574 C CA . LEU A 1 72 ? -6.862 -0.510 1.605 1.00 93.50 72 LEU A CA 1
ATOM 575 C C . LEU A 1 72 ? -7.628 0.364 2.602 1.00 93.50 72 LEU A C 1
ATOM 577 O O . LEU A 1 72 ? -8.845 0.491 2.485 1.00 93.50 72 LEU A O 1
ATOM 581 N N . ALA A 1 73 ? -6.923 1.044 3.513 1.00 93.12 73 ALA A N 1
ATOM 582 C CA . ALA A 1 73 ? -7.541 1.935 4.494 1.00 93.12 73 ALA A CA 1
ATOM 583 C C . ALA A 1 73 ? -8.387 3.030 3.822 1.00 93.12 73 ALA A C 1
ATOM 585 O O . ALA A 1 73 ? -9.528 3.279 4.216 1.00 93.12 73 ALA A O 1
ATOM 586 N N . LYS A 1 74 ? -7.863 3.680 2.772 1.00 90.69 74 LYS A N 1
ATOM 587 C CA . LYS A 1 74 ? -8.615 4.718 2.049 1.00 90.69 74 LYS A CA 1
ATOM 588 C C . LYS A 1 74 ? -9.770 4.160 1.224 1.00 90.69 74 LYS A C 1
ATOM 590 O O . LYS A 1 74 ? -10.800 4.830 1.133 1.00 90.69 74 LYS A O 1
ATOM 595 N N . SER A 1 75 ? -9.634 2.959 0.664 1.00 88.44 75 SER A N 1
ATOM 596 C CA . SER A 1 75 ? -10.742 2.273 -0.010 1.00 88.44 75 SER A CA 1
ATOM 597 C C . SER A 1 75 ? -11.904 2.020 0.956 1.00 88.44 75 SER A C 1
ATOM 599 O O . SER A 1 75 ? -13.042 2.383 0.655 1.00 88.44 75 SER A O 1
ATOM 601 N N . GLU A 1 76 ? -11.622 1.493 2.149 1.00 87.94 76 GLU A N 1
ATOM 602 C CA . GLU A 1 76 ? -12.631 1.232 3.185 1.00 87.94 76 GLU A CA 1
ATOM 603 C C . GLU A 1 76 ? -13.324 2.523 3.654 1.00 87.94 76 GLU A C 1
ATOM 605 O O . GLU A 1 76 ? -14.556 2.595 3.690 1.00 87.94 76 GLU A O 1
ATOM 610 N N . ILE A 1 77 ? -12.552 3.583 3.926 1.00 85.56 77 ILE A N 1
ATOM 611 C CA . ILE A 1 77 ? -13.091 4.902 4.305 1.00 85.56 77 ILE A CA 1
ATOM 612 C C . ILE A 1 77 ? -13.973 5.480 3.182 1.00 85.56 77 ILE A C 1
ATOM 614 O O . ILE A 1 77 ? -15.052 6.022 3.439 1.00 85.56 77 ILE A O 1
ATOM 618 N N . GLY A 1 78 ? -13.550 5.351 1.921 1.00 78.38 78 GLY A N 1
ATOM 619 C CA . GLY A 1 78 ? -14.306 5.818 0.755 1.00 78.38 78 GLY A CA 1
ATOM 620 C C . GLY A 1 78 ? -15.629 5.073 0.545 1.00 78.38 78 GLY A C 1
ATOM 621 O O . GLY A 1 78 ? -16.644 5.694 0.207 1.00 78.38 78 GLY A O 1
ATOM 622 N N . GLN A 1 79 ? -15.648 3.761 0.787 1.00 73.12 79 GLN A N 1
ATOM 623 C CA . GLN A 1 79 ? -16.858 2.935 0.718 1.00 73.12 79 GLN A CA 1
ATOM 624 C C . GLN A 1 79 ? -17.848 3.280 1.838 1.00 73.12 79 GLN A C 1
ATOM 626 O O . GLN A 1 79 ? -19.041 3.453 1.571 1.00 73.12 79 GLN A O 1
ATOM 631 N N . ALA A 1 80 ? -17.361 3.471 3.068 1.00 68.12 80 ALA A N 1
ATOM 632 C CA . ALA A 1 80 ? -18.192 3.893 4.197 1.00 68.12 80 ALA A CA 1
ATOM 633 C C . ALA A 1 80 ? -18.870 5.253 3.939 1.00 68.12 80 ALA A C 1
ATOM 635 O O . ALA A 1 80 ? -20.065 5.422 4.196 1.00 68.12 80 ALA A O 1
ATOM 636 N N . ASN A 1 81 ? -18.135 6.205 3.355 1.00 62.94 81 ASN A N 1
ATOM 637 C CA . ASN A 1 81 ? -18.655 7.535 3.037 1.00 62.94 81 A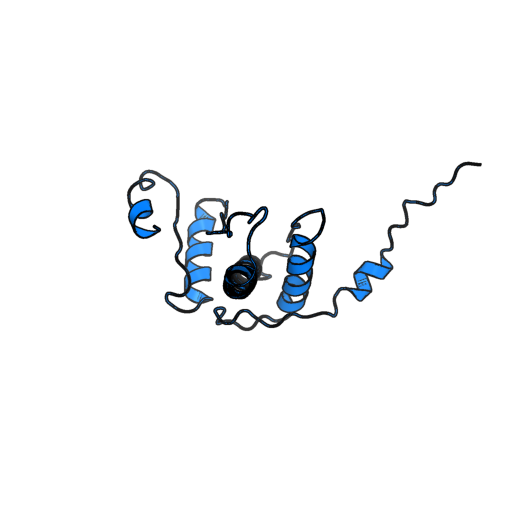SN A CA 1
ATOM 638 C C . ASN A 1 81 ? -19.637 7.527 1.859 1.00 62.94 81 ASN A C 1
ATOM 640 O O . ASN A 1 81 ? -20.629 8.252 1.891 1.00 62.94 81 ASN A O 1
ATOM 644 N N . SER A 1 82 ? -19.418 6.683 0.847 1.00 58.69 82 SER A N 1
ATOM 645 C CA . SER A 1 82 ? -20.330 6.563 -0.302 1.00 58.69 82 SER A CA 1
ATOM 646 C C . SER A 1 82 ? -21.727 6.092 0.121 1.00 58.69 82 SER A C 1
ATOM 648 O O . SER A 1 82 ? -22.722 6.640 -0.347 1.00 58.69 82 SER A O 1
ATOM 650 N N . ASN A 1 83 ? -21.819 5.167 1.081 1.00 55.53 83 ASN A N 1
ATOM 651 C CA . ASN A 1 83 ? -23.102 4.713 1.635 1.00 55.53 83 ASN A CA 1
ATOM 652 C C . ASN A 1 83 ? -23.840 5.804 2.439 1.00 55.53 83 ASN A C 1
ATOM 654 O O . ASN A 1 83 ? -25.065 5.775 2.530 1.00 55.53 83 ASN A O 1
ATOM 658 N N . SER A 1 84 ? -23.111 6.779 2.993 1.00 53.69 84 SER A N 1
ATOM 659 C CA . SER A 1 84 ? -23.663 7.909 3.758 1.00 53.69 84 SER A CA 1
ATOM 660 C C . SER A 1 84 ? -24.048 9.104 2.867 1.00 53.69 84 SER A C 1
ATOM 662 O O . SER A 1 84 ? -25.083 9.742 3.067 1.00 53.69 84 SER A O 1
ATOM 664 N N . ILE A 1 85 ? -23.264 9.382 1.818 1.00 54.03 85 ILE A N 1
ATOM 665 C CA . ILE A 1 85 ? -23.492 10.499 0.883 1.00 54.03 85 ILE A CA 1
ATOM 666 C C . ILE A 1 85 ? -24.702 10.241 -0.027 1.00 54.03 85 ILE A C 1
ATOM 668 O O . ILE A 1 85 ? -25.408 11.187 -0.369 1.00 54.03 85 ILE A O 1
ATOM 672 N N . LEU A 1 86 ? -25.032 8.983 -0.353 1.00 54.97 86 LEU A N 1
ATOM 673 C CA . LEU A 1 86 ? -26.271 8.675 -1.089 1.00 54.97 86 LEU A CA 1
ATOM 674 C C . LEU A 1 86 ? -27.554 9.095 -0.342 1.00 54.97 86 LEU A C 1
ATOM 676 O O . LEU A 1 86 ? -28.605 9.205 -0.971 1.00 54.97 86 LEU A O 1
ATOM 680 N N . LEU A 1 87 ? -27.479 9.374 0.966 1.00 54.94 87 LEU A N 1
ATOM 681 C CA . LEU A 1 87 ? -28.604 9.864 1.768 1.00 54.94 87 LEU A CA 1
ATOM 682 C C . LEU A 1 87 ? -28.673 11.399 1.870 1.00 54.94 87 LEU A C 1
ATOM 684 O O . LEU A 1 87 ? -29.708 11.920 2.285 1.00 54.94 87 LEU A O 1
ATOM 688 N N . SER A 1 88 ? -27.625 12.143 1.490 1.00 49.78 88 SER A N 1
ATOM 689 C CA . SER A 1 88 ? -27.589 13.611 1.611 1.00 49.78 88 SER A CA 1
ATOM 690 C C . SER A 1 88 ? -27.343 14.294 0.256 1.00 49.78 88 SER A C 1
ATOM 692 O O . SER A 1 88 ? -26.263 14.305 -0.321 1.00 49.78 88 SER A O 1
ATOM 694 N N . HIS A 1 89 ? -28.426 14.844 -0.279 1.00 51.09 89 HIS A N 1
ATOM 695 C CA . HIS A 1 89 ? -28.567 15.450 -1.600 1.00 51.09 89 HIS A CA 1
ATOM 696 C C . HIS A 1 89 ? -27.541 16.580 -1.904 1.00 51.09 89 HIS A C 1
ATOM 698 O O . HIS A 1 89 ? -27.476 17.570 -1.185 1.00 51.09 89 HIS A O 1
ATOM 704 N N . ALA A 1 90 ? -26.818 16.434 -3.026 1.00 60.62 90 ALA A N 1
ATOM 705 C CA . ALA A 1 90 ? -26.274 17.450 -3.950 1.00 60.62 90 ALA A CA 1
ATOM 706 C C . ALA A 1 90 ? -25.581 18.737 -3.422 1.00 60.62 90 ALA A C 1
ATOM 708 O O . ALA A 1 90 ? -26.257 19.718 -3.134 1.00 60.62 90 ALA A O 1
ATOM 709 N N . LEU A 1 91 ? -24.240 18.806 -3.537 1.00 52.28 91 LEU A N 1
ATOM 710 C CA . LEU A 1 91 ? -23.481 19.820 -4.313 1.00 52.28 91 LEU A CA 1
ATOM 711 C C . LEU A 1 91 ? -21.977 19.437 -4.335 1.00 52.28 91 LEU A C 1
ATOM 713 O O . LEU A 1 91 ? -21.413 19.114 -3.298 1.00 52.28 91 LEU A O 1
ATOM 717 N N . TYR A 1 92 ? -21.340 19.438 -5.516 1.00 52.09 92 TYR A N 1
ATOM 718 C CA . TYR A 1 92 ? -19.912 19.109 -5.753 1.00 52.09 92 TYR A CA 1
ATOM 719 C C . TYR A 1 92 ? -19.432 17.766 -5.161 1.00 52.09 92 TYR A C 1
ATOM 721 O O . TYR A 1 92 ? -18.510 17.696 -4.351 1.00 52.09 92 TYR A O 1
ATOM 729 N N . VAL A 1 93 ? -20.035 16.661 -5.608 1.00 54.97 93 VAL A N 1
ATOM 730 C CA . VAL A 1 93 ? -19.478 15.325 -5.349 1.00 54.97 93 VAL A CA 1
ATOM 731 C C . VAL A 1 93 ? -18.159 15.218 -6.114 1.00 54.97 93 VAL A C 1
ATOM 733 O O . VAL A 1 93 ? -18.151 15.128 -7.343 1.00 54.97 93 VAL A O 1
ATOM 736 N N . LEU A 1 94 ? -17.033 15.271 -5.400 1.00 55.44 94 LEU A N 1
ATOM 737 C CA . LEU A 1 94 ? -15.752 14.875 -5.975 1.00 55.44 94 LEU A CA 1
ATOM 738 C C . LEU A 1 94 ? -15.876 13.416 -6.442 1.00 55.44 94 LEU A C 1
ATOM 740 O O . LEU A 1 94 ? -16.469 12.609 -5.721 1.00 55.44 94 LEU A O 1
ATOM 744 N N . PRO A 1 95 ? -15.367 13.059 -7.636 1.00 58.28 95 PRO A N 1
ATOM 745 C CA . PRO A 1 95 ? -15.450 11.690 -8.123 1.00 58.28 95 PRO A CA 1
ATOM 746 C C . PRO A 1 95 ? -14.858 10.735 -7.088 1.00 58.28 95 PRO A C 1
ATOM 748 O O . PRO A 1 95 ? -13.739 10.953 -6.622 1.00 58.28 95 PRO A O 1
ATOM 751 N N . ALA A 1 96 ? -15.599 9.681 -6.739 1.00 68.25 96 ALA A N 1
ATOM 752 C CA . ALA A 1 96 ? -15.062 8.602 -5.923 1.00 68.25 96 ALA A CA 1
ATOM 753 C C . ALA A 1 96 ? -13.750 8.104 -6.550 1.00 68.25 96 ALA A C 1
ATOM 755 O O . ALA A 1 96 ? -13.687 7.876 -7.762 1.00 68.25 96 ALA A O 1
ATOM 756 N N . VAL A 1 97 ? -12.699 7.971 -5.738 1.00 71.81 97 VAL A N 1
ATOM 757 C CA . VAL A 1 97 ? -11.413 7.429 -6.185 1.00 71.81 97 VAL A CA 1
ATOM 758 C C . VAL A 1 97 ? -11.648 5.978 -6.599 1.00 71.81 97 VAL A C 1
ATOM 760 O O . VAL A 1 97 ? -12.020 5.150 -5.776 1.00 71.81 97 VAL A O 1
ATOM 763 N N . LYS A 1 98 ? -11.482 5.680 -7.893 1.00 77.81 98 LYS A N 1
ATOM 764 C CA . LYS A 1 98 ? -11.760 4.348 -8.465 1.00 77.81 98 LYS A CA 1
ATOM 765 C C . LYS A 1 98 ? -10.534 3.434 -8.528 1.00 77.81 98 LYS A C 1
ATOM 767 O O . LYS A 1 98 ? -10.652 2.297 -8.967 1.00 77.81 98 LYS A O 1
ATOM 772 N N . GLY A 1 99 ? -9.364 3.924 -8.130 1.00 87.94 99 GLY A N 1
ATOM 773 C CA . GLY A 1 99 ? -8.133 3.144 -8.121 1.00 87.94 99 GLY A CA 1
ATOM 774 C C . GLY A 1 99 ? -6.909 3.978 -7.763 1.00 87.94 99 GLY A C 1
ATOM 775 O O . GLY A 1 99 ? -6.946 5.209 -7.812 1.00 87.94 99 GLY A O 1
ATOM 776 N N . THR A 1 100 ? -5.822 3.282 -7.438 1.00 92.56 100 THR A N 1
ATOM 777 C CA . THR A 1 100 ? -4.520 3.871 -7.105 1.00 92.56 100 THR A CA 1
ATOM 778 C C . THR A 1 100 ? -3.510 3.525 -8.191 1.00 92.56 100 THR A C 1
ATOM 780 O O . THR A 1 100 ? -3.350 2.359 -8.549 1.00 92.56 100 THR A O 1
ATOM 783 N N . LEU A 1 101 ? -2.805 4.533 -8.709 1.00 94.25 101 LEU A N 1
ATOM 784 C CA . LEU A 1 101 ? -1.717 4.341 -9.666 1.00 94.25 101 LEU A CA 1
ATOM 785 C C . LEU A 1 101 ? -0.380 4.223 -8.930 1.00 94.25 101 LEU A C 1
ATOM 787 O O . LEU A 1 101 ? 0.034 5.152 -8.240 1.00 94.25 101 LEU A O 1
ATOM 791 N N . VAL A 1 102 ? 0.327 3.116 -9.149 1.00 94.94 102 VAL A N 1
ATOM 792 C CA . VAL A 1 102 ? 1.697 2.916 -8.666 1.00 94.94 102 VAL A CA 1
ATOM 793 C C . VAL A 1 102 ? 2.661 2.997 -9.844 1.00 94.94 102 VAL A C 1
ATOM 795 O O . VAL A 1 102 ? 2.578 2.207 -10.783 1.00 94.94 102 VAL A O 1
ATOM 798 N N . ILE A 1 103 ? 3.602 3.939 -9.788 1.00 95.44 103 ILE A N 1
ATOM 799 C CA . ILE A 1 103 ? 4.673 4.074 -10.781 1.00 95.44 103 ILE A CA 1
ATOM 800 C C . ILE A 1 103 ? 5.955 3.521 -10.171 1.00 95.44 103 ILE A C 1
ATOM 802 O O . ILE A 1 103 ? 6.397 3.965 -9.115 1.00 95.44 103 ILE A O 1
ATOM 806 N N . CYS A 1 104 ? 6.566 2.548 -10.839 1.00 94.69 104 CYS A N 1
ATOM 807 C CA . CYS A 1 104 ? 7.798 1.927 -10.375 1.00 94.69 104 CYS A CA 1
ATOM 808 C C . CYS A 1 104 ? 8.659 1.443 -11.548 1.00 94.69 104 CYS A C 1
ATOM 810 O O . CYS A 1 104 ? 8.217 1.397 -12.698 1.00 94.69 104 CYS A O 1
ATOM 812 N N . HIS A 1 105 ? 9.910 1.080 -11.257 1.00 94.50 105 HIS A N 1
ATOM 813 C CA . HIS A 1 105 ? 10.759 0.392 -12.227 1.00 94.50 105 HIS A CA 1
ATOM 814 C C . HIS A 1 105 ? 10.142 -0.968 -12.599 1.00 94.50 105 HIS A C 1
ATOM 816 O O . HIS A 1 105 ? 9.569 -1.632 -11.739 1.00 94.50 105 HIS A O 1
ATOM 822 N N . VAL A 1 106 ? 10.306 -1.428 -13.847 1.00 89.62 106 VAL A N 1
ATOM 823 C CA . VAL A 1 106 ? 9.646 -2.657 -14.347 1.00 89.62 106 VAL A CA 1
ATOM 824 C C . VAL A 1 106 ? 9.911 -3.867 -13.446 1.00 89.62 106 VAL A C 1
ATOM 826 O O . VAL A 1 106 ? 8.998 -4.632 -13.160 1.00 89.62 106 VAL A O 1
ATOM 829 N N . VAL A 1 107 ? 11.131 -4.005 -12.924 1.00 88.31 107 VAL A N 1
ATOM 830 C CA . VAL A 1 107 ? 11.494 -5.104 -12.010 1.00 88.31 107 VAL A CA 1
ATOM 831 C C . VAL A 1 107 ? 10.698 -5.058 -10.697 1.00 88.31 107 VAL A C 1
ATOM 833 O O . VAL A 1 107 ? 10.327 -6.102 -10.170 1.00 88.31 107 VAL A O 1
ATOM 836 N N . ALA A 1 108 ? 10.375 -3.864 -10.196 1.00 91.69 108 ALA A N 1
ATOM 837 C CA . ALA A 1 108 ? 9.580 -3.705 -8.983 1.00 91.69 108 ALA A CA 1
ATOM 838 C C . ALA A 1 108 ? 8.096 -4.041 -9.209 1.00 91.69 108 ALA A C 1
ATOM 840 O O . ALA A 1 108 ? 7.421 -4.416 -8.258 1.00 91.69 108 ALA A O 1
ATOM 841 N N . SER A 1 109 ? 7.584 -3.971 -10.445 1.00 92.50 109 SER A N 1
ATOM 842 C CA . SER A 1 109 ? 6.171 -4.277 -10.724 1.00 92.50 109 SER A CA 1
ATOM 843 C C . SER A 1 109 ? 5.781 -5.701 -10.312 1.00 92.50 109 SER A C 1
ATOM 845 O O . SER A 1 109 ? 4.716 -5.902 -9.739 1.00 92.50 109 SER A O 1
ATOM 847 N N . ILE A 1 110 ? 6.675 -6.675 -10.521 1.00 90.81 110 ILE A N 1
ATOM 848 C CA . ILE A 1 110 ? 6.462 -8.071 -10.115 1.00 90.81 110 ILE A CA 1
ATOM 849 C C . ILE A 1 110 ? 6.403 -8.175 -8.588 1.00 90.81 110 ILE A C 1
ATOM 851 O O . ILE A 1 110 ? 5.554 -8.877 -8.050 1.00 90.81 110 ILE A O 1
ATOM 855 N N . GLN A 1 111 ? 7.272 -7.443 -7.885 1.00 94.56 111 GLN A N 1
ATOM 856 C CA . GLN A 1 111 ? 7.272 -7.414 -6.425 1.00 94.56 111 GLN A CA 1
ATOM 857 C C . GLN A 1 111 ? 5.964 -6.834 -5.876 1.00 94.56 111 GLN A C 1
ATOM 859 O O . GLN A 1 111 ? 5.378 -7.425 -4.979 1.00 94.56 111 GLN A O 1
ATOM 864 N N . TRP A 1 112 ? 5.466 -5.738 -6.455 1.00 95.44 112 TRP A N 1
ATOM 865 C CA . TRP A 1 112 ? 4.169 -5.168 -6.085 1.00 95.44 112 TRP A CA 1
ATOM 866 C C . TRP A 1 112 ? 3.023 -6.163 -6.264 1.00 95.44 112 TRP A C 1
ATOM 868 O O . TRP A 1 112 ? 2.225 -6.331 -5.351 1.00 95.44 112 TRP A O 1
ATOM 878 N N . VAL A 1 113 ? 2.955 -6.847 -7.409 1.00 93.44 113 VAL A N 1
ATOM 879 C CA . VAL A 1 113 ? 1.903 -7.843 -7.673 1.00 93.44 113 VAL A CA 1
ATOM 880 C C . VAL A 1 113 ? 1.958 -8.982 -6.659 1.00 93.44 113 VAL A C 1
ATOM 882 O O . VAL A 1 113 ? 0.935 -9.321 -6.072 1.00 93.44 113 VAL A O 1
ATOM 885 N N . ASN A 1 114 ? 3.150 -9.531 -6.417 1.00 93.75 114 ASN A N 1
ATOM 886 C CA . ASN A 1 114 ? 3.331 -10.638 -5.481 1.00 93.75 114 ASN A CA 1
ATOM 887 C C . ASN A 1 114 ? 2.997 -10.234 -4.041 1.00 93.75 114 ASN A C 1
ATOM 889 O O . ASN A 1 114 ? 2.379 -11.006 -3.317 1.00 93.75 114 ASN A O 1
ATOM 893 N N . GLU A 1 115 ? 3.404 -9.037 -3.612 1.00 95.69 115 GLU A N 1
ATOM 894 C CA . GLU A 1 115 ? 3.103 -8.545 -2.266 1.00 95.69 115 GLU A CA 1
ATOM 895 C C . GLU A 1 115 ? 1.611 -8.227 -2.098 1.00 95.69 115 GLU A C 1
ATOM 897 O O . GLU A 1 115 ? 1.052 -8.539 -1.052 1.00 95.69 115 GLU A O 1
ATOM 902 N N . ILE A 1 116 ? 0.927 -7.692 -3.117 1.00 94.62 116 ILE A N 1
ATOM 903 C CA . ILE A 1 116 ? -0.532 -7.499 -3.061 1.00 94.62 116 ILE A CA 1
ATOM 904 C C . ILE A 1 116 ? -1.249 -8.849 -2.935 1.00 94.62 116 ILE A C 1
ATOM 906 O O . ILE A 1 116 ? -2.082 -9.007 -2.045 1.00 94.62 116 ILE A O 1
ATOM 910 N N . ASP A 1 117 ? -0.910 -9.832 -3.770 1.00 93.31 117 ASP A N 1
ATOM 911 C CA . ASP A 1 117 ? -1.527 -11.166 -3.721 1.00 93.31 117 ASP A CA 1
ATOM 912 C C . ASP A 1 117 ? -1.259 -11.876 -2.384 1.00 93.31 117 ASP A C 1
ATOM 914 O O . ASP A 1 117 ? -2.139 -12.511 -1.809 1.00 93.31 117 ASP A O 1
ATOM 918 N N . HIS A 1 118 ? -0.051 -11.722 -1.840 1.00 93.62 118 HIS A N 1
ATOM 919 C CA . HIS A 1 118 ? 0.332 -12.382 -0.597 1.00 93.62 118 HIS A CA 1
ATOM 920 C C . HIS A 1 118 ? -0.245 -11.713 0.659 1.00 93.62 118 HIS A C 1
ATOM 922 O O . HIS A 1 118 ? -0.512 -12.395 1.651 1.00 93.62 118 HIS A O 1
ATOM 928 N N . PHE A 1 119 ? -0.400 -10.388 0.652 1.00 94.56 119 PHE A N 1
ATOM 929 C CA . PHE A 1 119 ? -0.782 -9.628 1.844 1.00 94.56 119 PHE A CA 1
ATOM 930 C C . PHE A 1 119 ? -2.255 -9.257 1.900 1.00 94.56 119 PHE A C 1
ATOM 932 O O . PHE A 1 119 ? -2.702 -8.813 2.959 1.00 94.56 119 PHE A O 1
ATOM 939 N N . THR A 1 120 ? -3.007 -9.445 0.816 1.00 94.62 120 THR A N 1
ATOM 940 C CA . THR A 1 120 ? -4.427 -9.087 0.760 1.00 94.62 120 THR A CA 1
ATOM 941 C C . THR A 1 120 ? -5.337 -10.296 0.595 1.00 94.62 120 THR A C 1
ATOM 943 O O . THR A 1 120 ? -4.931 -11.338 0.083 1.00 94.62 120 THR A O 1
ATOM 946 N N . THR A 1 121 ? -6.579 -10.168 1.060 1.00 93.31 121 THR A N 1
ATOM 947 C CA . THR A 1 121 ? -7.615 -11.190 0.873 1.00 93.31 121 THR A CA 1
ATOM 948 C C . THR A 1 121 ? -7.785 -11.540 -0.607 1.00 93.31 121 THR A C 1
ATOM 950 O O . THR A 1 121 ? -7.904 -10.671 -1.468 1.00 93.31 121 THR A O 1
ATOM 953 N N . ILE A 1 122 ? -7.842 -12.837 -0.915 1.00 87.75 122 ILE A N 1
ATOM 954 C CA . ILE A 1 122 ? -8.001 -13.315 -2.292 1.00 87.75 122 ILE A CA 1
ATOM 955 C C . ILE A 1 122 ? -9.283 -12.726 -2.895 1.00 87.75 122 ILE A C 1
ATOM 957 O O . ILE A 1 122 ? -10.383 -12.947 -2.389 1.00 87.75 122 ILE A O 1
ATOM 961 N N . GLY A 1 123 ? -9.132 -11.997 -4.001 1.00 82.94 123 GLY A N 1
ATOM 962 C CA . GLY A 1 123 ? -10.243 -11.392 -4.736 1.00 82.94 123 GLY A CA 1
ATOM 963 C C . GLY A 1 123 ? -10.762 -10.063 -4.179 1.00 82.94 123 GLY A C 1
ATOM 964 O O . GLY A 1 123 ? -11.683 -9.513 -4.781 1.00 82.94 123 GLY A O 1
ATOM 965 N N . SER A 1 124 ? -10.189 -9.513 -3.100 1.00 85.19 124 SER A N 1
ATOM 966 C CA . SER A 1 124 ? -10.591 -8.186 -2.598 1.00 85.19 124 SER A CA 1
ATOM 967 C C . SER A 1 124 ? -10.044 -7.034 -3.445 1.00 85.19 124 SER A C 1
ATOM 969 O O . SER A 1 124 ? -10.647 -5.965 -3.502 1.00 85.19 124 SER A O 1
ATOM 971 N N . ASN A 1 125 ? -8.943 -7.257 -4.172 1.00 84.12 125 ASN A N 1
ATOM 972 C CA . ASN A 1 125 ? -8.294 -6.241 -4.995 1.00 84.12 125 ASN A CA 1
ATOM 973 C C . ASN A 1 125 ? -8.128 -6.705 -6.444 1.00 84.12 125 ASN A C 1
ATOM 975 O O . ASN A 1 125 ? -7.629 -7.798 -6.714 1.00 84.12 125 ASN A O 1
ATOM 979 N N . LYS A 1 126 ? -8.488 -5.836 -7.394 1.00 88.19 126 LYS A N 1
ATOM 980 C CA . LYS A 1 126 ? -8.093 -5.982 -8.800 1.00 88.19 126 LYS A CA 1
ATOM 981 C C . LYS A 1 126 ? -6.766 -5.252 -9.005 1.00 88.19 126 LYS A C 1
ATOM 983 O O . LYS A 1 126 ? -6.640 -4.092 -8.620 1.00 88.19 126 LYS A O 1
ATOM 988 N N . VAL A 1 127 ? -5.797 -5.898 -9.653 1.00 89.88 127 VAL A N 1
ATOM 989 C CA . VAL A 1 127 ? -4.497 -5.295 -9.995 1.00 89.88 127 VAL A CA 1
ATOM 990 C C . VAL A 1 127 ? -4.296 -5.360 -11.504 1.00 89.88 127 VAL A C 1
ATOM 992 O O . VAL A 1 127 ? -4.406 -6.428 -12.100 1.00 89.88 127 VAL A O 1
ATOM 995 N N . LEU A 1 128 ? -3.980 -4.218 -12.118 1.00 89.81 128 LEU A N 1
ATOM 996 C CA . LEU A 1 128 ? -3.613 -4.122 -13.530 1.00 89.81 128 LEU A CA 1
ATOM 997 C C . LEU A 1 128 ? -2.146 -3.724 -13.654 1.00 89.81 128 LEU A C 1
ATOM 999 O O . LEU A 1 128 ? -1.721 -2.690 -13.141 1.00 89.81 128 LEU A O 1
ATOM 1003 N N . VAL A 1 129 ? -1.379 -4.529 -14.383 1.00 89.25 129 VAL A N 1
ATOM 1004 C CA . VAL A 1 129 ? 0.039 -4.278 -14.632 1.00 89.25 129 VAL A CA 1
ATOM 1005 C C . VAL A 1 129 ? 0.210 -3.711 -16.034 1.00 89.25 129 VAL A C 1
ATOM 1007 O O . VAL A 1 129 ? -0.062 -4.386 -17.023 1.00 89.25 129 VAL A O 1
ATOM 1010 N N . TYR A 1 130 ? 0.685 -2.470 -16.128 1.00 86.69 130 TYR A N 1
ATOM 1011 C CA . TYR A 1 130 ? 0.783 -1.758 -17.400 1.00 86.69 130 TYR A CA 1
ATOM 1012 C C . TYR A 1 130 ? 2.239 -1.470 -17.790 1.00 86.69 130 TYR A C 1
ATOM 1014 O O . TYR A 1 130 ? 2.823 -0.466 -17.385 1.00 86.69 130 TYR A O 1
ATOM 1022 N N . TYR A 1 131 ? 2.834 -2.340 -18.612 1.00 83.50 131 TYR A N 1
ATOM 1023 C CA . TYR A 1 131 ? 4.123 -2.093 -19.272 1.00 83.50 131 TYR A CA 1
ATOM 1024 C C . TYR A 1 131 ? 4.285 -2.938 -20.553 1.00 83.50 131 TYR A C 1
ATOM 1026 O O . TYR A 1 131 ? 3.563 -3.904 -20.784 1.00 83.50 131 TYR A O 1
ATOM 1034 N N . GLY A 1 132 ? 5.253 -2.583 -21.407 1.00 77.88 132 GLY A N 1
ATOM 1035 C CA . GLY A 1 132 ? 5.612 -3.379 -22.593 1.00 77.88 132 GLY A CA 1
ATOM 1036 C C . GLY A 1 132 ? 4.564 -3.381 -23.718 1.00 77.88 132 GLY A C 1
ATOM 1037 O O . GLY A 1 132 ? 3.794 -2.436 -23.857 1.00 77.88 132 GLY A O 1
ATOM 1038 N N . ALA A 1 133 ? 4.568 -4.426 -24.554 1.00 70.56 133 ALA A N 1
ATOM 1039 C CA . ALA A 1 133 ? 3.671 -4.579 -25.710 1.00 70.56 133 ALA A CA 1
ATOM 1040 C C . ALA A 1 133 ? 2.290 -5.188 -25.368 1.00 70.56 133 ALA A C 1
ATOM 1042 O O . ALA A 1 133 ? 1.431 -5.282 -26.237 1.00 70.56 133 ALA A O 1
ATOM 1043 N N . ASN A 1 134 ? 2.051 -5.580 -24.110 1.00 63.16 134 ASN A N 1
ATOM 1044 C CA . ASN A 1 134 ? 0.795 -6.202 -23.657 1.00 63.16 134 ASN A CA 1
ATOM 1045 C C . ASN A 1 134 ? -0.244 -5.197 -23.114 1.00 63.16 134 ASN A C 1
ATOM 1047 O O . ASN A 1 134 ? -1.238 -5.595 -22.519 1.00 63.16 134 ASN A O 1
ATOM 1051 N N . LYS A 1 135 ? -0.041 -3.896 -23.350 1.00 65.19 135 LYS A N 1
ATOM 1052 C CA . LYS A 1 135 ? -0.830 -2.777 -22.799 1.00 65.19 135 LYS A CA 1
ATOM 1053 C C . LYS A 1 135 ? -2.339 -2.835 -23.061 1.00 65.19 135 LYS A C 1
ATOM 1055 O O . LYS A 1 135 ? -3.107 -2.420 -22.203 1.00 65.19 135 LYS A O 1
ATOM 1060 N N . GLU A 1 136 ? -2.760 -3.317 -24.228 1.00 57.06 136 GLU A N 1
ATOM 1061 C CA . GLU A 1 136 ? -4.171 -3.277 -24.647 1.00 57.06 136 GLU A CA 1
ATOM 1062 C C . GLU A 1 136 ? -4.996 -4.477 -24.162 1.00 57.06 136 GLU A C 1
ATOM 1064 O O . GLU A 1 136 ? -6.218 -4.391 -24.099 1.00 57.06 136 GLU A O 1
ATOM 1069 N N . LYS A 1 137 ? -4.361 -5.601 -23.802 1.00 56.72 137 LYS A N 1
ATOM 1070 C CA . LYS A 1 137 ? -5.080 -6.872 -23.591 1.00 56.72 137 LYS A CA 1
ATOM 1071 C C . LYS A 1 137 ? -5.734 -7.009 -22.218 1.00 56.72 137 LYS A C 1
ATOM 1073 O O . LYS A 1 137 ? -6.679 -7.779 -22.085 1.00 56.72 137 LYS A O 1
ATOM 1078 N N . ASP A 1 138 ? -5.247 -6.285 -21.214 1.00 58.56 138 ASP A N 1
ATOM 1079 C CA . ASP A 1 138 ? -5.696 -6.455 -19.825 1.00 58.56 138 ASP A CA 1
ATOM 1080 C C . ASP A 1 138 ? -6.642 -5.341 -19.333 1.00 58.56 138 ASP A C 1
ATOM 1082 O O . ASP A 1 138 ? -7.182 -5.449 -18.234 1.00 58.56 138 ASP A O 1
ATOM 1086 N N . ILE A 1 139 ? -6.920 -4.308 -20.142 1.00 65.81 139 ILE A N 1
ATOM 1087 C CA . ILE A 1 139 ? -7.841 -3.215 -19.761 1.00 65.81 139 ILE A CA 1
ATOM 1088 C C . ILE A 1 139 ? -9.274 -3.738 -19.576 1.00 65.81 139 ILE A C 1
ATOM 1090 O O . ILE A 1 139 ? -9.922 -3.417 -18.582 1.00 65.81 139 ILE A O 1
ATOM 1094 N N . GLU A 1 140 ? -9.741 -4.601 -20.482 1.00 62.41 140 GLU A N 1
ATOM 1095 C CA . GLU A 1 140 ? -11.076 -5.225 -20.430 1.00 62.41 140 GLU A CA 1
ATOM 1096 C C . GLU A 1 140 ? -11.287 -6.079 -19.166 1.00 62.41 140 GLU A C 1
ATOM 1098 O O . GLU A 1 140 ? -12.411 -6.252 -18.711 1.00 62.41 140 GLU A O 1
ATOM 1103 N N . ARG A 1 141 ? -10.209 -6.606 -18.568 1.00 60.78 141 ARG A N 1
ATOM 1104 C CA . ARG A 1 141 ? -10.272 -7.405 -17.330 1.00 60.78 141 ARG A CA 1
ATOM 1105 C C . ARG A 1 141 ? -10.364 -6.554 -16.067 1.00 60.78 141 ARG A C 1
ATOM 1107 O O . ARG A 1 141 ? -10.731 -7.068 -15.010 1.00 60.78 141 ARG A O 1
ATOM 1114 N N . PHE A 1 142 ? -9.974 -5.286 -16.162 1.00 66.31 142 PHE A N 1
ATOM 1115 C CA . PHE A 1 142 ? -9.922 -4.369 -15.030 1.00 66.31 142 PHE A CA 1
ATOM 1116 C C . PHE A 1 142 ? -11.184 -3.503 -14.900 1.00 66.31 142 PHE A C 1
ATOM 1118 O O . PHE A 1 142 ? -11.489 -3.065 -13.789 1.00 66.31 142 PHE A O 1
ATOM 1125 N N . ALA A 1 143 ? -11.915 -3.295 -16.004 1.00 53.41 143 ALA A N 1
ATOM 1126 C CA . ALA A 1 143 ? -13.239 -2.662 -16.015 1.00 53.41 143 ALA A CA 1
ATOM 1127 C C . ALA A 1 143 ? -14.272 -3.434 -15.162 1.00 53.41 143 ALA A C 1
ATOM 1129 O O . ALA A 1 143 ? -15.219 -2.771 -14.685 1.00 53.41 143 ALA A O 1
#

Radius of gyration: 18.85 Å; chains: 1; bounding box: 44×59×46 Å

InterPro domains:
  IPR000330 SNF2, N-terminal domain [PF00176] (34-137)
  IPR027417 P-loop containing nucleoside triphosphate hydrolase [SSF52540] (24-139)
  IPR038718 SNF2-like, N-terminal domain superfamily [G3DSA:3.40.50.10810] (4-143)

Sequence (143 aa):
MEENHTLYMDFNSQNKFMSETVEQPSDLIIPLRYQKEWLSWVLKQEESIARGGILADDMGMGKIVQAIALVLAKSEIGQANSNSILLSHALYVLPAVKGTLVICHVVASIQWVNEIDHFTTIGSNKVLVYYGANKEKDIERFA

Organism: Solanum bulbocastanum (NCBI:txid147425)